Protein AF-A0A353T0T6-F1 (afdb_monomer_lite)

Foldseek 3Di:
DVQDDPVLVVLVVVLVVLVVVLVVLVQVVVCVVPVDGDDDDDDDPDDDAPHPLSVLVVLLVVLVVLLVVLVVVLVVDDDPVNNVSSVVSNVSSVVSNVSSVVVNVVVVSDDDDDDDD

Sequence (117 aa):
MKMAPAEDRKIIKGIMADEKKHGQLLRTIYCEMTGHTLPAAPQKEVKPPKSYCDGIQDALYDEWKAMEKYRKILYAMQSRRHINMLTEIITDEMKHADKLTYLYTRNECWEKCGPRK

Secondary structure (DSSP, 8-state):
-TTS-HHHHHHHHHHHHHHHHHHHHHHHHHHHHHS-PPPPPP----PPPSSHHHHHHHHHHHHHHHHHHHHHHHHT---HHHHHHHHHHHHHHHHHHHHHHHHHHHTT-SPPP----

Structure (mmCIF, N/CA/C/O backbone):
data_AF-A0A353T0T6-F1
#
_entry.id   AF-A0A353T0T6-F1
#
loop_
_atom_site.group_PDB
_atom_site.id
_atom_site.type_symbol
_atom_site.label_atom_id
_atom_site.label_alt_id
_atom_site.label_comp_id
_atom_site.label_asym_id
_atom_site.label_entity_id
_atom_site.label_seq_id
_atom_site.pdbx_PDB_ins_code
_atom_site.Cartn_x
_atom_site.Cartn_y
_atom_site.Cartn_z
_atom_site.occupancy
_atom_site.B_iso_or_equiv
_atom_site.auth_seq_id
_atom_site.auth_comp_id
_atom_site.auth_asym_id
_atom_site.auth_atom_id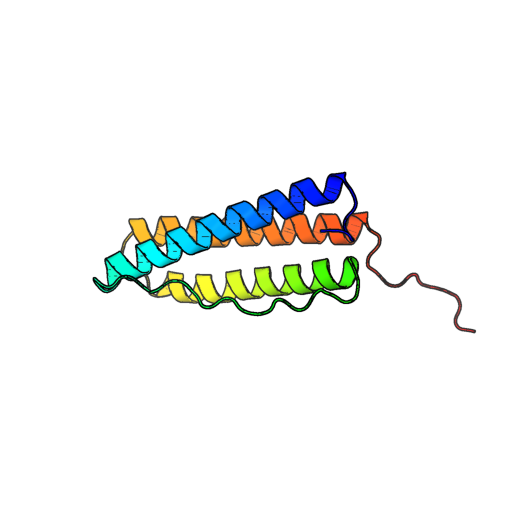
_atom_site.pdbx_PDB_model_num
ATOM 1 N N . MET A 1 1 ? -0.140 -8.141 -16.202 1.00 60.22 1 MET A N 1
ATOM 2 C CA . MET A 1 1 ? 0.941 -9.142 -15.996 1.00 60.22 1 MET A CA 1
ATOM 3 C C . MET A 1 1 ? 1.699 -9.542 -17.262 1.00 60.22 1 MET A C 1
ATOM 5 O O . MET A 1 1 ? 2.882 -9.814 -17.130 1.00 60.22 1 MET A O 1
ATOM 9 N N . LYS A 1 2 ? 1.088 -9.588 -18.463 1.00 66.44 2 LYS A N 1
ATOM 10 C CA . LYS A 1 2 ? 1.811 -9.958 -19.704 1.00 66.44 2 LYS A CA 1
ATOM 11 C C . LYS A 1 2 ? 2.998 -9.034 -20.036 1.00 66.44 2 LYS A C 1
ATOM 13 O O . LYS A 1 2 ? 3.959 -9.498 -20.624 1.00 66.44 2 LYS A O 1
ATOM 18 N N . MET A 1 3 ? 2.930 -7.767 -19.617 1.00 76.31 3 MET A N 1
ATOM 19 C CA . MET A 1 3 ? 3.959 -6.747 -19.864 1.00 76.31 3 MET A CA 1
ATOM 20 C C . MET A 1 3 ? 5.131 -6.764 -18.866 1.00 76.31 3 MET A C 1
ATOM 22 O O . MET A 1 3 ? 6.121 -6.089 -19.099 1.00 76.31 3 MET A O 1
ATOM 26 N N . ALA A 1 4 ? 5.024 -7.502 -17.754 1.00 76.62 4 ALA A N 1
ATOM 27 C CA . ALA A 1 4 ? 6.026 -7.473 -16.689 1.00 76.62 4 ALA A CA 1
ATOM 28 C C . ALA A 1 4 ? 7.083 -8.582 -16.875 1.00 76.62 4 ALA A C 1
ATOM 30 O O . ALA A 1 4 ? 6.693 -9.742 -17.115 1.00 76.62 4 ALA A O 1
ATOM 31 N N . PRO A 1 5 ? 8.385 -8.280 -16.694 1.00 84.25 5 PRO A N 1
ATOM 32 C CA . PRO A 1 5 ? 9.449 -9.281 -16.637 1.00 84.25 5 PRO A CA 1
ATOM 33 C C . PRO A 1 5 ? 9.170 -10.376 -15.599 1.00 84.25 5 PRO A C 1
ATOM 35 O O . PRO A 1 5 ? 8.439 -10.168 -14.630 1.00 84.25 5 PRO A O 1
ATOM 38 N N . ALA A 1 6 ? 9.737 -11.571 -15.795 1.00 82.88 6 ALA A N 1
ATOM 39 C CA . ALA A 1 6 ? 9.422 -12.737 -14.964 1.00 82.88 6 ALA A CA 1
ATOM 40 C C . ALA A 1 6 ? 9.686 -12.537 -13.470 1.00 82.88 6 ALA A C 1
ATOM 42 O O . ALA A 1 6 ? 8.826 -12.874 -12.655 1.00 82.88 6 ALA A O 1
ATOM 43 N N . GLU A 1 7 ? 10.823 -11.934 -13.147 1.00 83.62 7 GLU A N 1
ATOM 44 C CA . GLU A 1 7 ? 11.233 -11.639 -11.776 1.00 83.62 7 GLU A CA 1
ATOM 45 C C . GLU A 1 7 ? 10.315 -10.600 -11.121 1.00 83.62 7 GLU A C 1
ATOM 47 O O . GLU A 1 7 ? 9.838 -10.783 -10.000 1.00 83.62 7 GLU A O 1
ATOM 52 N N . ASP A 1 8 ? 9.961 -9.552 -11.862 1.00 92.50 8 ASP A N 1
ATOM 53 C CA . ASP A 1 8 ? 9.125 -8.463 -11.368 1.00 92.50 8 ASP A CA 1
ATOM 54 C C . ASP A 1 8 ? 7.688 -8.923 -11.072 1.00 92.50 8 ASP A C 1
ATOM 56 O O . ASP A 1 8 ? 7.046 -8.453 -10.128 1.00 92.50 8 ASP A O 1
ATOM 60 N N . ARG A 1 9 ? 7.184 -9.917 -11.823 1.00 91.81 9 ARG A N 1
ATOM 61 C CA . ARG A 1 9 ? 5.863 -10.517 -11.570 1.00 91.81 9 ARG A CA 1
ATOM 62 C C . ARG A 1 9 ? 5.739 -11.061 -10.153 1.00 91.81 9 ARG A C 1
ATOM 64 O O . ARG A 1 9 ? 4.629 -11.067 -9.627 1.00 91.81 9 ARG A O 1
ATOM 71 N N . LYS A 1 10 ? 6.824 -11.532 -9.531 1.00 93.88 10 LYS A N 1
ATOM 72 C CA . LYS A 1 10 ? 6.786 -12.031 -8.148 1.00 93.88 10 LYS A CA 1
ATOM 73 C C . LYS A 1 10 ? 6.497 -10.899 -7.162 1.00 93.88 10 LYS A C 1
ATOM 75 O O . LYS A 1 10 ? 5.659 -11.074 -6.283 1.00 93.88 10 LYS A O 1
ATOM 80 N N . ILE A 1 11 ? 7.134 -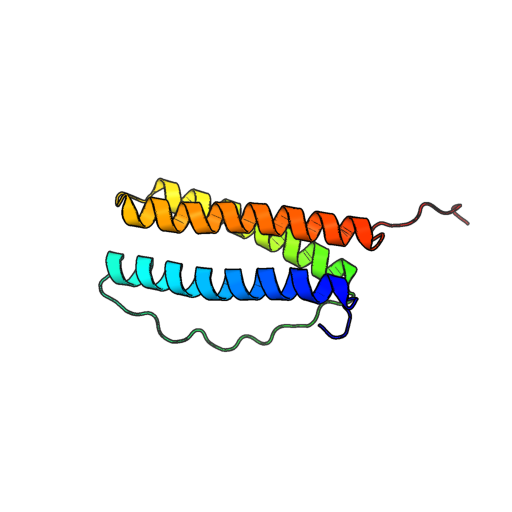9.742 -7.350 1.00 95.12 11 ILE A N 1
ATOM 81 C CA . ILE A 1 11 ? 6.916 -8.545 -6.527 1.00 95.12 11 ILE A CA 1
ATOM 82 C C . ILE A 1 11 ? 5.472 -8.062 -6.685 1.00 95.12 11 ILE A C 1
ATOM 84 O O . ILE A 1 11 ? 4.769 -7.911 -5.689 1.00 95.12 11 ILE A O 1
ATOM 88 N N . ILE A 1 12 ? 5.001 -7.932 -7.929 1.00 95.38 12 ILE A N 1
ATOM 89 C CA . ILE A 1 12 ? 3.635 -7.476 -8.234 1.00 95.38 12 ILE A CA 1
ATOM 90 C C . ILE A 1 12 ? 2.585 -8.442 -7.670 1.00 95.38 12 ILE A C 1
ATOM 92 O O . ILE A 1 12 ? 1.594 -8.009 -7.093 1.00 95.38 12 ILE A O 1
ATOM 96 N N . LYS A 1 13 ? 2.796 -9.761 -7.784 1.00 95.50 13 LYS A N 1
ATOM 97 C CA . LYS A 1 13 ? 1.907 -10.762 -7.168 1.00 95.50 13 LYS A CA 1
ATOM 98 C C . LYS A 1 13 ? 1.859 -10.637 -5.647 1.00 95.50 13 LYS A C 1
ATOM 100 O O . LYS A 1 13 ? 0.797 -10.856 -5.076 1.00 95.50 13 LYS A O 1
ATOM 105 N N . GLY A 1 14 ? 2.990 -10.314 -5.019 1.00 96.75 14 GLY A N 1
ATOM 106 C CA . GLY A 1 14 ? 3.062 -10.049 -3.585 1.00 96.75 14 GLY A CA 1
ATOM 107 C C . GLY A 1 14 ? 2.188 -8.861 -3.192 1.00 96.75 14 GLY A C 1
ATOM 108 O O . GLY A 1 14 ? 1.327 -9.022 -2.340 1.00 96.75 14 GLY A O 1
ATOM 109 N N . ILE A 1 15 ? 2.339 -7.728 -3.889 1.00 97.69 15 ILE A N 1
ATOM 110 C CA . ILE A 1 15 ? 1.506 -6.530 -3.678 1.00 97.69 15 ILE A CA 1
ATOM 111 C C . ILE A 1 15 ? 0.021 -6.883 -3.841 1.00 97.69 15 ILE A C 1
ATOM 113 O O . ILE A 1 15 ? -0.775 -6.659 -2.943 1.00 97.69 15 ILE A O 1
ATOM 117 N N . MET A 1 16 ? -0.362 -7.565 -4.926 1.00 95.69 16 MET A N 1
ATOM 118 C CA . MET A 1 16 ? -1.763 -7.960 -5.147 1.00 95.69 16 MET A CA 1
ATOM 119 C C . MET A 1 16 ? -2.343 -8.875 -4.054 1.00 95.69 16 MET A C 1
ATOM 121 O O . MET A 1 16 ? -3.557 -8.878 -3.830 1.00 95.69 16 MET A O 1
ATOM 125 N N . ALA A 1 17 ? -1.514 -9.708 -3.423 1.00 97.25 17 ALA A N 1
ATOM 126 C CA . ALA A 1 17 ? -1.946 -10.559 -2.320 1.00 97.25 17 ALA A CA 1
ATOM 127 C C . ALA A 1 17 ? -2.160 -9.743 -1.037 1.00 97.25 17 ALA A C 1
ATOM 129 O O . ALA A 1 17 ? -3.183 -9.939 -0.372 1.00 97.25 17 ALA A O 1
ATOM 130 N N . ASP A 1 18 ? -1.245 -8.814 -0.748 1.00 98.00 18 ASP A N 1
ATOM 131 C CA . ASP A 1 18 ? -1.354 -7.855 0.355 1.00 98.00 18 ASP A CA 1
ATOM 132 C C . ASP A 1 18 ? -2.629 -6.993 0.166 1.00 98.00 18 ASP A C 1
ATOM 134 O O . ASP A 1 18 ? -3.477 -6.965 1.057 1.00 98.00 18 ASP A O 1
ATOM 138 N N . GLU A 1 19 ? -2.911 -6.491 -1.045 1.00 97.00 19 GLU A N 1
ATOM 139 C CA . GLU A 1 19 ? -4.140 -5.730 -1.353 1.00 97.00 19 GLU A CA 1
ATOM 140 C C . GLU A 1 19 ? -5.439 -6.507 -1.096 1.00 97.00 19 GLU A C 1
ATOM 142 O O . GLU A 1 19 ? -6.436 -5.984 -0.579 1.00 97.00 19 GLU A O 1
ATOM 147 N N . LYS A 1 20 ? -5.456 -7.803 -1.426 1.00 95.69 20 LYS A N 1
ATOM 148 C CA . LYS A 1 20 ? -6.617 -8.659 -1.143 1.00 95.69 20 LYS A CA 1
ATOM 149 C C . LYS A 1 20 ? -6.852 -8.778 0.364 1.00 95.69 20 LYS A C 1
ATOM 151 O O . LYS A 1 20 ? -8.005 -8.767 0.806 1.00 95.69 20 LYS A O 1
ATOM 156 N N . LYS A 1 21 ? -5.777 -8.896 1.143 1.00 97.38 21 LYS A N 1
ATOM 157 C CA . LYS A 1 21 ? -5.821 -8.931 2.607 1.00 97.38 21 LYS A CA 1
ATOM 158 C C . LYS A 1 21 ? -6.256 -7.575 3.171 1.00 97.38 21 LYS A C 1
ATOM 160 O O . LYS A 1 21 ? -7.142 -7.558 4.024 1.00 97.38 21 LYS A O 1
ATOM 165 N N . HIS A 1 22 ? -5.746 -6.454 2.657 1.00 97.69 22 HIS A N 1
ATOM 166 C CA . HIS A 1 22 ? -6.170 -5.104 3.057 1.00 97.69 22 HIS A CA 1
ATOM 167 C C . HIS A 1 22 ? -7.683 -4.931 2.902 1.00 97.69 22 HIS A C 1
ATOM 169 O O . HIS A 1 22 ? -8.373 -4.523 3.840 1.00 97.69 22 HIS A O 1
ATOM 175 N N . GLY A 1 23 ? -8.236 -5.351 1.759 1.00 95.31 23 GLY A N 1
ATOM 176 C CA . GLY A 1 23 ? -9.678 -5.323 1.517 1.00 95.31 23 GLY A CA 1
ATOM 177 C C . GLY A 1 23 ? -10.494 -6.126 2.541 1.00 95.31 23 GLY A C 1
ATOM 178 O O . GLY A 1 23 ? -11.590 -5.704 2.916 1.00 95.31 23 GLY A O 1
ATOM 179 N N . GLN A 1 24 ? -9.974 -7.258 3.025 1.00 95.81 24 GLN A N 1
ATOM 180 C CA . GLN A 1 24 ? -10.615 -8.044 4.086 1.00 95.81 24 GLN A CA 1
ATOM 181 C C . GLN A 1 24 ? -10.531 -7.336 5.442 1.00 95.81 24 GLN A C 1
ATOM 183 O O . GLN A 1 24 ? -11.549 -7.219 6.121 1.00 95.81 24 GLN A O 1
ATOM 188 N N . LEU A 1 25 ? -9.360 -6.812 5.812 1.00 97.25 25 LEU A N 1
ATOM 189 C CA . LEU A 1 25 ? -9.165 -6.079 7.067 1.00 97.25 25 LEU A CA 1
ATOM 190 C C . LEU A 1 25 ? -10.079 -4.850 7.154 1.00 97.25 25 LEU A C 1
ATOM 192 O O . LEU A 1 25 ? -10.754 -4.659 8.164 1.00 97.25 25 LEU A O 1
ATOM 196 N N . LEU A 1 26 ? -10.178 -4.064 6.079 1.00 96.75 26 LEU A N 1
ATOM 197 C CA . LEU A 1 26 ? -11.059 -2.892 6.015 1.00 96.75 26 LEU A CA 1
ATOM 198 C C . LEU A 1 26 ? -12.540 -3.266 6.153 1.00 96.75 26 LEU A C 1
ATOM 200 O O . LEU A 1 26 ? -13.295 -2.555 6.815 1.00 96.75 26 LEU A O 1
ATOM 204 N N . ARG A 1 27 ? -12.968 -4.393 5.571 1.00 96.25 27 ARG A N 1
ATOM 205 C CA . ARG A 1 27 ? -14.338 -4.909 5.736 1.00 96.25 27 ARG A CA 1
ATOM 206 C C . ARG A 1 27 ? -14.607 -5.367 7.164 1.00 96.25 27 ARG A C 1
ATOM 208 O O . ARG A 1 27 ? -15.690 -5.097 7.675 1.00 96.25 27 ARG A O 1
ATOM 215 N N . THR A 1 28 ? -13.634 -6.012 7.805 1.00 96.38 28 THR A N 1
ATOM 216 C CA . THR A 1 28 ? -13.720 -6.392 9.219 1.00 96.38 28 THR A CA 1
ATOM 217 C C . THR A 1 28 ? -13.862 -5.158 10.102 1.00 96.38 28 THR A C 1
ATOM 219 O O . THR A 1 28 ? -14.799 -5.093 10.890 1.00 96.38 28 THR A O 1
ATOM 222 N N . ILE A 1 29 ? -13.006 -4.146 9.916 1.00 96.50 29 ILE A N 1
ATOM 223 C CA . ILE A 1 29 ? -13.097 -2.869 10.641 1.00 96.50 29 ILE A CA 1
ATOM 224 C C . ILE A 1 29 ? -14.484 -2.245 10.445 1.00 96.50 29 ILE A C 1
ATOM 226 O O . ILE A 1 29 ? -15.149 -1.906 11.419 1.00 96.50 29 ILE A O 1
ATOM 230 N N . TYR A 1 30 ? -14.956 -2.145 9.199 1.00 96.19 30 TYR A N 1
ATOM 231 C CA . TYR A 1 30 ? -16.276 -1.588 8.901 1.00 96.19 30 TYR A CA 1
ATOM 232 C C . TYR A 1 30 ? -17.408 -2.349 9.607 1.00 96.19 30 TYR A C 1
ATOM 234 O O . TYR A 1 30 ? -18.275 -1.729 10.223 1.00 96.19 30 TYR A O 1
ATOM 242 N N . CYS A 1 31 ? -17.394 -3.683 9.548 1.00 96.94 31 CYS A N 1
ATOM 243 C CA . CYS A 1 31 ? -18.415 -4.515 10.179 1.00 96.94 31 CYS A CA 1
ATOM 244 C C . CYS A 1 31 ? -18.402 -4.367 11.702 1.00 96.94 31 CYS A C 1
ATOM 246 O O . CYS A 1 31 ? -19.458 -4.239 12.311 1.00 96.94 31 CYS A O 1
ATOM 248 N N . GLU A 1 32 ? -17.223 -4.342 12.320 1.00 95.81 32 GLU A N 1
ATOM 249 C CA . GLU A 1 32 ? -17.085 -4.185 13.770 1.00 95.81 32 GLU A CA 1
ATOM 250 C C . GLU A 1 32 ? -17.479 -2.782 14.255 1.00 95.81 32 GLU A C 1
ATOM 252 O O . GLU A 1 32 ? -17.946 -2.642 15.381 1.00 95.81 32 GLU A O 1
ATOM 257 N N . MET A 1 33 ? -17.324 -1.749 13.421 1.00 94.00 33 MET A N 1
ATOM 258 C CA . MET A 1 33 ? -17.730 -0.380 13.760 1.00 94.00 33 MET A CA 1
ATOM 259 C C . MET A 1 33 ? -19.224 -0.115 13.545 1.00 94.00 33 MET A C 1
ATOM 261 O O . MET A 1 33 ? -19.799 0.708 14.251 1.00 94.00 33 MET A O 1
ATOM 265 N N . THR A 1 34 ? -19.841 -0.754 12.549 1.00 95.12 34 THR A N 1
ATOM 266 C CA . THR A 1 34 ? -21.207 -0.413 12.105 1.00 95.12 34 THR A CA 1
ATOM 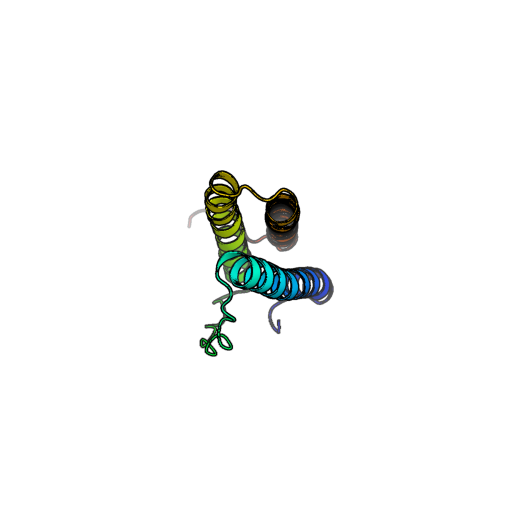267 C C . THR A 1 34 ? -22.240 -1.501 12.377 1.00 95.12 34 THR A C 1
ATOM 269 O O . THR A 1 34 ? -23.432 -1.229 12.301 1.00 95.12 34 THR A O 1
ATOM 272 N N . GLY A 1 35 ? -21.810 -2.735 12.645 1.00 96.75 35 GLY A N 1
ATOM 273 C CA . GLY A 1 35 ? -22.685 -3.907 12.705 1.00 96.75 35 GLY A CA 1
ATOM 274 C C . GLY A 1 35 ? -23.160 -4.413 11.336 1.00 96.75 35 GLY A C 1
ATOM 275 O O . GLY A 1 35 ? -23.927 -5.372 11.282 1.00 96.75 35 GLY A O 1
ATOM 276 N N . HIS A 1 36 ? -22.716 -3.809 10.226 1.00 96.00 36 HIS A N 1
ATOM 277 C CA . HIS A 1 36 ? -23.162 -4.156 8.877 1.00 96.00 36 HIS A CA 1
ATOM 278 C C . HIS A 1 36 ? -22.047 -4.759 8.021 1.00 96.00 36 HIS A C 1
ATOM 280 O O . HIS A 1 36 ? -20.912 -4.286 7.997 1.00 96.00 36 HIS A O 1
ATOM 286 N N . THR A 1 37 ? -22.388 -5.770 7.223 1.00 94.06 37 THR A N 1
ATOM 287 C CA . THR A 1 37 ? -21.481 -6.336 6.220 1.00 94.06 37 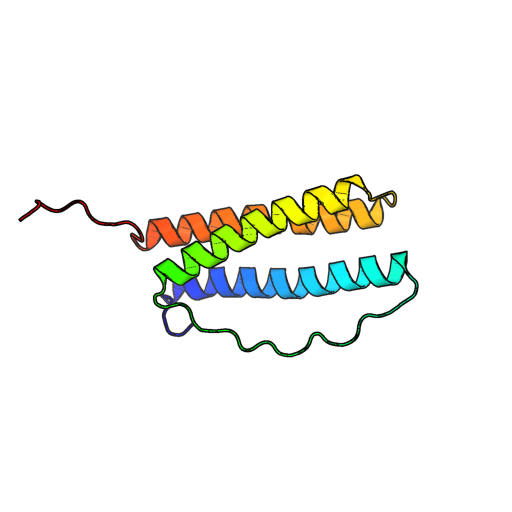THR A CA 1
ATOM 288 C C . THR A 1 37 ? -21.672 -5.648 4.875 1.00 94.06 37 THR A C 1
ATOM 290 O O . THR A 1 37 ? -22.780 -5.625 4.338 1.00 94.06 37 THR A O 1
ATOM 293 N N . LEU A 1 38 ? -20.589 -5.135 4.287 1.00 89.75 38 LEU A N 1
ATOM 294 C CA . LEU A 1 38 ? -20.639 -4.592 2.930 1.00 89.75 38 LEU A CA 1
ATOM 295 C C . LEU A 1 38 ? -20.874 -5.708 1.901 1.00 89.75 38 LEU A C 1
ATOM 297 O O . LEU A 1 38 ? -20.225 -6.756 1.996 1.00 89.75 38 LEU A O 1
ATOM 301 N N . PRO A 1 39 ? -21.688 -5.470 0.857 1.00 87.31 39 PRO A N 1
ATOM 302 C CA . PRO A 1 39 ? -21.814 -6.405 -0.252 1.00 87.31 39 PRO A CA 1
ATOM 303 C C . PRO A 1 39 ? -20.475 -6.587 -0.982 1.00 87.31 39 PRO A C 1
ATOM 305 O O . PRO A 1 39 ? -19.503 -5.836 -0.784 1.00 87.31 39 PRO A O 1
ATOM 308 N N . ALA A 1 40 ? -20.406 -7.608 -1.837 1.00 82.81 40 ALA A N 1
ATOM 309 C CA . ALA A 1 40 ? -19.278 -7.773 -2.744 1.00 82.81 40 ALA A CA 1
ATOM 310 C C . ALA A 1 40 ? -19.098 -6.492 -3.572 1.00 82.81 40 ALA A C 1
ATOM 312 O O . ALA A 1 40 ? -20.072 -5.888 -4.023 1.00 82.81 40 ALA A O 1
ATOM 313 N N . ALA A 1 41 ? -17.849 -6.048 -3.728 1.00 79.38 41 ALA A N 1
ATOM 314 C CA . ALA A 1 41 ? -17.580 -4.883 -4.556 1.00 79.38 41 ALA A CA 1
ATOM 315 C C . ALA A 1 41 ? -17.952 -5.212 -6.013 1.00 79.38 41 ALA A C 1
ATOM 317 O O . ALA A 1 41 ? -17.643 -6.317 -6.471 1.00 79.38 41 ALA A O 1
ATOM 318 N N . PRO A 1 42 ? -18.596 -4.286 -6.744 1.00 78.75 42 PRO A N 1
ATOM 319 C CA . PRO A 1 42 ? -18.875 -4.495 -8.155 1.00 78.75 42 PRO A CA 1
ATOM 320 C C . PRO A 1 42 ? -17.560 -4.696 -8.913 1.00 78.75 42 PRO A C 1
ATOM 322 O O . PRO A 1 42 ? -16.559 -4.034 -8.619 1.00 78.75 42 PRO A O 1
ATOM 325 N N . GLN A 1 43 ? -17.561 -5.600 -9.896 1.00 71.69 43 GLN A N 1
ATOM 326 C CA . GLN A 1 43 ? -16.433 -5.719 -10.813 1.00 71.69 43 GLN A CA 1
ATOM 327 C C . GLN A 1 43 ? -16.317 -4.411 -11.595 1.00 71.69 43 GLN A C 1
ATOM 329 O O . GLN A 1 43 ? -17.171 -4.086 -12.416 1.00 71.69 43 GLN A O 1
ATOM 334 N N . LYS A 1 44 ? -15.269 -3.639 -11.312 1.00 75.50 44 LYS A N 1
ATOM 335 C CA . LYS A 1 44 ? -14.874 -2.532 -12.177 1.00 75.50 44 LYS A CA 1
ATOM 336 C C . LYS A 1 44 ? -14.036 -3.086 -13.314 1.00 75.50 44 LYS A C 1
ATOM 338 O O . LYS A 1 44 ? -13.113 -3.866 -13.080 1.00 75.50 44 LYS A O 1
ATOM 343 N N . GLU A 1 45 ? -14.324 -2.633 -14.526 1.00 73.00 45 GLU A N 1
ATOM 344 C CA . GLU A 1 45 ? -13.412 -2.824 -15.643 1.00 73.00 45 GLU A CA 1
ATOM 345 C C . GLU A 1 45 ? -12.098 -2.105 -15.338 1.00 73.00 45 GLU A C 1
ATOM 347 O O . GLU A 1 45 ? -12.043 -0.879 -15.209 1.00 73.00 45 GLU A O 1
ATOM 352 N N . VAL A 1 46 ? -11.030 -2.885 -15.192 1.00 76.50 46 VAL A N 1
ATOM 353 C CA . VAL A 1 46 ? -9.682 -2.350 -15.036 1.00 76.50 46 VAL A CA 1
ATOM 354 C C . VAL A 1 46 ? -9.135 -2.099 -16.431 1.00 76.50 46 VAL A C 1
ATOM 356 O O . VAL A 1 46 ? -8.873 -3.039 -17.184 1.00 76.50 46 VAL A O 1
ATOM 359 N N . LYS A 1 47 ? -8.959 -0.824 -16.784 1.00 81.81 47 LYS A N 1
ATOM 360 C CA . LYS A 1 47 ? -8.267 -0.464 -18.022 1.00 81.81 47 LYS A CA 1
ATOM 361 C C . LYS A 1 47 ? -6.786 -0.820 -17.866 1.00 81.81 47 LYS A C 1
ATOM 363 O O . LYS A 1 47 ? -6.177 -0.393 -16.886 1.00 81.81 47 LYS A O 1
ATOM 368 N N . PRO A 1 48 ? -6.202 -1.610 -18.780 1.00 83.25 48 PRO A N 1
ATOM 369 C CA . PRO A 1 48 ? -4.784 -1.921 -18.705 1.00 83.25 48 PRO A CA 1
ATOM 370 C C . PRO A 1 48 ? -3.954 -0.641 -18.900 1.00 83.25 48 PRO A C 1
ATOM 372 O O . PRO A 1 48 ? -4.357 0.224 -19.685 1.00 83.25 48 PRO A O 1
ATOM 375 N N . PRO A 1 49 ? -2.800 -0.517 -18.222 1.00 89.00 49 PRO A N 1
ATOM 376 C CA . PRO A 1 49 ? -1.907 0.615 -18.430 1.00 89.00 49 PRO A CA 1
ATOM 377 C C . PRO A 1 49 ? -1.331 0.585 -19.851 1.00 89.00 49 PRO A C 1
ATOM 379 O O . PRO A 1 49 ? -1.228 -0.479 -20.470 1.00 89.00 49 PRO A O 1
ATOM 382 N N . LYS A 1 50 ? -0.951 1.759 -20.363 1.00 89.19 50 LYS A N 1
ATOM 383 C CA . LYS A 1 50 ? -0.410 1.923 -21.724 1.00 89.19 50 LYS A CA 1
ATOM 384 C C . LYS A 1 50 ? 0.931 1.210 -21.901 1.00 89.19 50 LYS A C 1
ATOM 386 O O . LYS A 1 50 ? 1.181 0.624 -22.950 1.00 89.19 50 LYS A O 1
ATOM 391 N N . SER A 1 51 ? 1.767 1.233 -20.868 1.00 92.38 51 SER A N 1
ATOM 392 C CA . SER A 1 51 ? 3.040 0.526 -20.816 1.00 92.38 51 SER A CA 1
ATOM 393 C C . SER A 1 51 ? 3.288 -0.055 -19.425 1.00 92.38 51 SER A C 1
ATOM 395 O O . SER A 1 51 ? 2.534 0.180 -18.477 1.00 92.38 51 SER A O 1
ATOM 397 N N . TYR A 1 52 ? 4.357 -0.841 -19.297 1.00 92.81 52 TYR A N 1
ATOM 398 C CA . TYR A 1 52 ? 4.775 -1.362 -18.001 1.00 92.81 52 TYR A CA 1
ATOM 399 C C . TYR A 1 52 ? 5.207 -0.242 -17.043 1.00 92.81 52 TYR A C 1
ATOM 401 O O . TYR A 1 52 ? 4.776 -0.239 -15.893 1.00 92.81 52 TYR A O 1
ATOM 409 N N . CYS A 1 53 ? 5.983 0.727 -17.537 1.00 94.19 53 CYS A N 1
ATOM 410 C CA . CYS A 1 53 ? 6.445 1.866 -16.747 1.00 94.19 53 CYS A CA 1
ATOM 411 C C . CYS A 1 53 ? 5.295 2.781 -16.318 1.00 94.19 53 CYS A C 1
ATOM 413 O O . CYS A 1 53 ? 5.225 3.123 -15.140 1.00 94.19 53 CYS A O 1
ATOM 415 N N . ASP A 1 54 ? 4.344 3.070 -17.217 1.00 94.25 54 ASP A N 1
ATOM 416 C CA . ASP A 1 54 ? 3.128 3.816 -16.854 1.00 94.25 54 ASP A CA 1
ATOM 417 C C . ASP A 1 54 ? 2.356 3.083 -15.750 1.00 94.25 54 ASP A C 1
ATOM 419 O O . ASP A 1 54 ? 1.932 3.687 -14.774 1.00 94.25 54 ASP A O 1
ATOM 423 N N . GLY A 1 55 ? 2.236 1.754 -15.857 1.00 94.50 55 GLY A N 1
ATOM 424 C CA . GLY A 1 55 ? 1.560 0.945 -14.845 1.00 94.50 55 GLY A CA 1
ATOM 425 C C . GLY A 1 55 ? 2.251 0.951 -13.479 1.00 94.50 55 GLY A C 1
ATOM 426 O O . GLY A 1 55 ? 1.562 0.951 -12.463 1.00 94.50 55 GLY A O 1
ATOM 427 N N . ILE A 1 56 ? 3.589 0.955 -13.436 1.00 95.75 56 ILE A N 1
ATOM 428 C CA . ILE A 1 56 ? 4.343 1.088 -12.178 1.00 95.75 56 ILE A CA 1
ATOM 429 C C . ILE A 1 56 ? 4.123 2.477 -11.577 1.00 95.75 56 ILE A C 1
ATOM 431 O O . ILE A 1 56 ? 3.886 2.587 -10.376 1.00 95.75 56 ILE A O 1
ATOM 435 N N . GLN A 1 57 ? 4.201 3.523 -12.399 1.00 95.62 57 GLN A N 1
ATOM 436 C CA . GLN A 1 57 ? 4.044 4.901 -11.951 1.00 95.62 57 GLN A CA 1
ATOM 437 C C . GLN A 1 57 ? 2.626 5.169 -11.426 1.00 95.62 57 GLN A C 1
ATOM 439 O O . GLN A 1 57 ? 2.478 5.723 -10.338 1.00 95.62 57 GLN A O 1
ATOM 444 N N . ASP A 1 58 ? 1.595 4.725 -12.146 1.00 95.56 58 ASP A N 1
ATOM 445 C CA . ASP A 1 58 ? 0.200 4.826 -11.707 1.00 95.56 58 ASP A CA 1
ATOM 446 C C . ASP A 1 58 ? -0.016 4.092 -10.376 1.00 95.56 58 ASP A C 1
ATOM 448 O O . ASP A 1 58 ? -0.572 4.668 -9.439 1.00 95.56 58 ASP A O 1
ATOM 452 N N . ALA A 1 59 ? 0.485 2.854 -10.261 1.00 96.06 59 ALA A N 1
ATOM 453 C CA . ALA A 1 59 ? 0.396 2.084 -9.023 1.00 96.06 59 ALA A CA 1
ATOM 454 C C . ALA A 1 59 ? 1.091 2.804 -7.857 1.00 96.06 59 ALA A C 1
ATOM 456 O O . ALA A 1 59 ? 0.513 2.911 -6.783 1.00 96.06 59 ALA A O 1
ATOM 457 N N . LEU A 1 60 ? 2.286 3.366 -8.076 1.00 97.75 60 LEU A N 1
ATOM 458 C CA . LEU A 1 60 ? 3.033 4.095 -7.046 1.00 97.75 60 LEU A CA 1
ATOM 459 C C . LEU A 1 60 ? 2.244 5.299 -6.512 1.00 97.75 60 LEU A C 1
ATOM 461 O O . LEU A 1 60 ? 2.176 5.508 -5.300 1.00 97.75 60 LEU A O 1
ATOM 465 N N . TYR A 1 61 ? 1.616 6.075 -7.399 1.00 97.44 61 TYR A N 1
ATOM 466 C CA . TYR A 1 61 ? 0.761 7.185 -6.977 1.00 97.44 61 TYR A CA 1
ATOM 467 C C . TYR A 1 61 ? -0.467 6.718 -6.201 1.00 97.44 61 TYR A C 1
ATOM 469 O O . TYR A 1 61 ? -0.923 7.423 -5.298 1.00 97.44 61 TYR A O 1
ATOM 477 N N . ASP A 1 62 ? -1.027 5.566 -6.557 1.00 97.19 62 ASP A N 1
ATOM 478 C CA . ASP A 1 62 ? -2.170 5.010 -5.847 1.00 97.19 62 ASP A CA 1
ATOM 479 C C . ASP A 1 62 ? -1.784 4.524 -4.442 1.00 97.19 62 ASP A C 1
ATOM 481 O O . ASP A 1 62 ? -2.542 4.803 -3.509 1.00 97.19 62 ASP A O 1
ATOM 485 N N . GLU A 1 63 ? -0.582 3.964 -4.247 1.00 98.25 63 GLU A N 1
ATOM 486 C CA . GLU A 1 63 ? -0.067 3.639 -2.905 1.00 98.25 63 GLU A CA 1
ATOM 487 C C . GLU A 1 63 ? 0.085 4.895 -2.037 1.00 98.25 63 GLU A C 1
ATOM 489 O O . GLU A 1 63 ? -0.356 4.933 -0.885 1.00 98.25 63 GLU A O 1
ATOM 494 N N . TRP A 1 64 ? 0.631 5.985 -2.588 1.00 98.25 64 TRP A N 1
ATOM 495 C CA . TRP A 1 64 ? 0.750 7.249 -1.849 1.00 98.25 64 TRP A CA 1
ATOM 496 C C . TRP A 1 64 ? -0.615 7.814 -1.446 1.00 98.25 64 TRP A C 1
ATOM 498 O O . TRP A 1 64 ? -0.814 8.207 -0.292 1.00 98.25 64 TRP A O 1
ATOM 508 N N . LYS A 1 65 ? -1.594 7.805 -2.359 1.00 98.31 65 LYS A N 1
ATOM 509 C CA . LYS A 1 65 ? -2.972 8.219 -2.040 1.00 98.31 65 LYS A CA 1
ATOM 510 C C . LYS A 1 65 ? -3.602 7.314 -0.982 1.00 98.31 65 LYS A C 1
ATOM 512 O O . LYS A 1 65 ? -4.345 7.811 -0.130 1.00 98.31 65 LYS A O 1
ATOM 517 N N . ALA A 1 66 ? -3.341 6.007 -1.030 1.00 97.88 66 ALA A N 1
ATOM 518 C CA . ALA A 1 66 ? -3.833 5.051 -0.046 1.00 97.88 66 ALA A CA 1
ATOM 519 C C . ALA A 1 66 ? -3.279 5.379 1.346 1.00 97.88 66 ALA A C 1
ATOM 521 O O . ALA A 1 66 ? -4.062 5.564 2.280 1.00 97.88 66 ALA A O 1
ATOM 522 N N . MET A 1 67 ? -1.966 5.600 1.466 1.00 96.75 67 MET A N 1
ATOM 523 C CA . MET A 1 67 ? -1.329 6.045 2.710 1.00 96.75 67 MET A CA 1
ATOM 524 C C . MET A 1 67 ? -1.961 7.330 3.259 1.00 96.75 67 MET A C 1
ATOM 526 O O . MET A 1 67 ? -2.337 7.393 4.433 1.00 96.75 67 MET A O 1
ATOM 530 N N . GLU A 1 68 ? -2.114 8.361 2.423 1.00 97.44 68 GLU A N 1
ATOM 531 C CA . GLU A 1 68 ? -2.722 9.631 2.830 1.00 97.44 68 GLU A CA 1
ATOM 532 C C . GLU A 1 68 ? -4.157 9.452 3.330 1.00 97.44 68 GLU A C 1
ATOM 534 O O . GLU A 1 68 ? -4.550 10.041 4.345 1.00 97.44 68 GLU A O 1
ATOM 539 N N . LYS A 1 69 ? -4.943 8.634 2.624 1.00 97.62 69 LYS A N 1
ATOM 540 C CA . LYS A 1 69 ? -6.331 8.332 2.969 1.00 97.62 69 LYS A CA 1
ATOM 541 C C . LYS A 1 69 ? -6.415 7.568 4.284 1.00 97.62 69 LYS A C 1
ATOM 543 O O . LYS A 1 69 ? -7.169 7.970 5.169 1.00 97.62 69 LYS A O 1
ATOM 548 N N . TYR A 1 70 ? -5.652 6.493 4.433 1.00 97.88 70 TYR A N 1
ATOM 549 C CA . TYR A 1 70 ? -5.693 5.656 5.627 1.00 97.88 70 TYR A CA 1
ATOM 550 C C . TYR A 1 70 ? -5.158 6.390 6.853 1.00 97.88 70 TYR A C 1
ATOM 552 O O . TYR A 1 70 ? -5.750 6.278 7.922 1.00 97.88 70 TYR A O 1
ATOM 560 N N . ARG A 1 71 ? -4.149 7.255 6.707 1.00 96.75 71 ARG A N 1
ATOM 561 C CA . ARG A 1 71 ? -3.686 8.115 7.804 1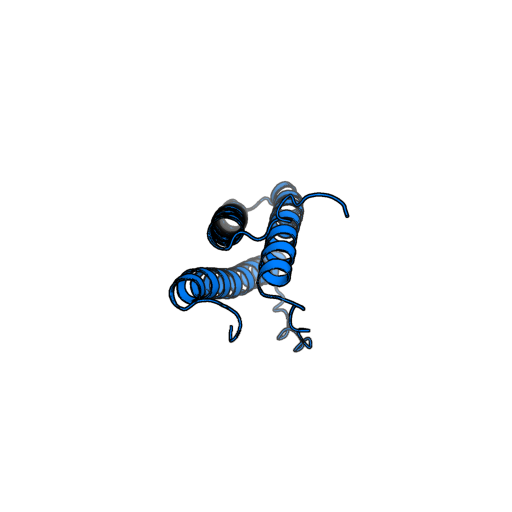.00 96.75 71 ARG A CA 1
ATOM 562 C C . ARG A 1 71 ? -4.797 9.021 8.351 1.00 96.75 71 ARG A C 1
ATOM 564 O O . ARG A 1 71 ? -4.897 9.186 9.562 1.00 96.75 71 ARG A O 1
ATOM 571 N N . LYS A 1 72 ? -5.669 9.562 7.490 1.00 97.38 72 LYS A N 1
ATOM 572 C CA . LYS A 1 72 ? -6.837 10.349 7.934 1.00 97.38 72 LYS A CA 1
ATOM 573 C C . LYS A 1 72 ? -7.846 9.497 8.704 1.00 97.38 72 LYS A C 1
ATOM 575 O O . LYS A 1 72 ? -8.392 9.967 9.696 1.00 97.38 72 LYS A O 1
ATOM 580 N N . ILE A 1 73 ? -8.080 8.256 8.270 1.00 96.25 73 ILE A N 1
ATOM 581 C CA . ILE A 1 73 ? -8.972 7.322 8.976 1.00 96.25 73 ILE A CA 1
ATOM 582 C C . ILE A 1 73 ? -8.389 6.976 10.352 1.00 96.25 73 ILE A C 1
ATOM 584 O O . ILE A 1 73 ? -9.118 6.985 11.341 1.00 96.25 73 ILE A O 1
ATOM 588 N N . LEU A 1 74 ? -7.077 6.739 10.429 1.00 96.69 74 LEU A N 1
ATOM 589 C CA . LEU A 1 74 ? -6.379 6.388 11.664 1.00 96.69 74 LEU A CA 1
ATOM 590 C C . LEU A 1 74 ? -6.578 7.436 12.763 1.00 96.69 74 LEU A C 1
ATOM 592 O O . LEU A 1 74 ? -6.800 7.069 13.912 1.00 96.69 74 LEU A O 1
ATOM 596 N N . TYR A 1 75 ? -6.565 8.725 12.415 1.00 95.69 75 TYR A N 1
ATOM 597 C CA . TYR A 1 75 ? -6.782 9.815 13.374 1.00 95.69 75 TYR A CA 1
ATOM 598 C C . TYR A 1 75 ? -8.159 9.790 14.044 1.00 95.69 75 TYR A C 1
ATOM 600 O O . TYR A 1 75 ? -8.304 10.306 15.148 1.00 95.69 75 TYR A O 1
ATOM 608 N N . ALA A 1 76 ? -9.160 9.192 13.397 1.00 94.38 76 ALA A N 1
ATOM 609 C CA . ALA A 1 76 ? -10.508 9.070 13.939 1.00 94.38 76 ALA A CA 1
ATOM 610 C C . ALA A 1 76 ? -10.734 7.757 14.713 1.00 94.38 76 ALA A C 1
ATOM 612 O O . ALA A 1 76 ? -11.795 7.574 15.311 1.00 94.38 76 ALA A O 1
ATOM 613 N N . MET A 1 77 ? -9.778 6.821 14.698 1.00 94.88 77 MET A N 1
ATOM 614 C CA . MET A 1 77 ? -9.943 5.524 15.353 1.00 94.88 77 MET A CA 1
ATOM 615 C C . MET A 1 77 ? -9.722 5.606 16.864 1.00 94.88 77 MET A C 1
ATOM 617 O O . MET A 1 77 ? -8.790 6.244 17.341 1.00 94.88 77 MET A O 1
ATOM 621 N N . GLN A 1 78 ? -10.552 4.881 17.616 1.00 95.12 78 GLN A N 1
ATOM 622 C CA . GLN A 1 78 ? -10.453 4.786 19.080 1.00 95.12 78 GLN A CA 1
ATOM 623 C C . GLN A 1 78 ? -10.005 3.395 19.546 1.00 95.12 78 GLN A C 1
ATOM 625 O O . GLN A 1 78 ? -9.245 3.254 20.501 1.00 95.12 78 GLN A O 1
ATOM 630 N N . SER A 1 79 ? -10.460 2.345 18.859 1.00 97.50 79 SER A N 1
ATOM 631 C CA . SER A 1 79 ? -10.120 0.963 19.193 1.00 97.50 79 SER A CA 1
ATOM 632 C C . SER A 1 79 ? -8.654 0.671 18.885 1.00 97.50 79 SER A C 1
ATOM 634 O O . SER A 1 79 ? -8.221 0.758 17.735 1.00 97.50 79 SER A O 1
ATOM 636 N N . ARG A 1 80 ? -7.893 0.230 19.896 1.00 97.62 80 ARG A N 1
ATOM 637 C CA . ARG A 1 80 ? -6.489 -0.182 19.723 1.00 97.62 80 ARG A CA 1
ATOM 638 C C . ARG A 1 80 ? -6.337 -1.308 18.702 1.00 97.62 80 ARG A C 1
ATOM 640 O O . ARG A 1 80 ? -5.369 -1.320 17.946 1.00 97.62 80 ARG A O 1
ATOM 647 N N . ARG A 1 81 ? -7.299 -2.233 18.656 1.00 97.56 81 ARG A N 1
ATOM 648 C CA . ARG A 1 81 ? -7.311 -3.323 17.676 1.00 97.56 81 ARG A CA 1
ATOM 649 C C . ARG A 1 81 ? -7.447 -2.781 16.253 1.00 97.56 81 ARG A C 1
ATOM 651 O O . ARG A 1 81 ? -6.655 -3.160 15.399 1.00 97.56 81 ARG A O 1
ATOM 658 N N . HIS A 1 82 ? -8.389 -1.865 16.012 1.00 98.00 82 HIS A N 1
ATOM 659 C CA . HIS A 1 82 ? -8.571 -1.249 14.688 1.00 98.00 82 HIS A CA 1
ATOM 660 C C . HIS A 1 82 ? -7.375 -0.387 14.291 1.00 98.00 82 HIS A C 1
ATOM 662 O O . HIS A 1 82 ? -6.928 -0.475 13.153 1.00 98.00 82 HIS A O 1
ATOM 668 N N . ILE A 1 83 ? -6.805 0.358 15.244 1.00 98.38 83 ILE A N 1
ATOM 669 C CA . ILE A 1 83 ? -5.564 1.117 15.055 1.00 98.38 83 ILE A CA 1
ATOM 670 C C . ILE A 1 83 ? -4.440 0.198 14.576 1.00 98.38 83 ILE A C 1
ATOM 672 O O . ILE A 1 83 ? -3.783 0.517 13.595 1.00 98.38 83 ILE A O 1
ATOM 676 N N . ASN A 1 84 ? -4.227 -0.952 15.221 1.00 98.31 84 ASN A N 1
ATOM 677 C CA . ASN A 1 84 ? -3.167 -1.877 14.815 1.00 98.31 84 ASN A CA 1
ATOM 678 C C . ASN A 1 84 ? -3.398 -2.427 13.400 1.00 98.31 84 ASN A C 1
ATOM 680 O O . ASN A 1 84 ? -2.464 -2.450 12.606 1.00 98.31 84 ASN A O 1
ATOM 684 N N . MET A 1 85 ? -4.638 -2.809 13.076 1.00 98.19 85 MET A N 1
ATOM 685 C CA . MET A 1 85 ? -4.995 -3.306 11.740 1.00 98.19 85 MET A CA 1
ATOM 686 C C . MET A 1 85 ? -4.785 -2.239 10.659 1.00 98.19 85 MET A C 1
ATOM 688 O O . MET A 1 85 ? -4.295 -2.546 9.579 1.00 98.19 85 MET A O 1
ATOM 692 N N . LEU A 1 86 ? -5.143 -0.981 10.930 1.00 98.19 86 LEU A N 1
ATOM 693 C CA . LEU A 1 86 ? -4.968 0.093 9.957 1.00 98.19 86 LEU A CA 1
ATOM 694 C C . LEU A 1 86 ? -3.505 0.536 9.839 1.00 98.19 86 LEU A C 1
ATOM 696 O O . LEU A 1 86 ? -3.058 0.854 8.742 1.00 98.19 86 LEU A O 1
ATOM 700 N N . THR A 1 87 ? -2.750 0.523 10.939 1.00 98.19 87 THR A N 1
ATOM 701 C CA . THR A 1 87 ? -1.301 0.757 10.916 1.00 98.19 87 THR A CA 1
ATOM 702 C C . THR A 1 87 ? -0.596 -0.287 10.057 1.00 98.19 87 THR A C 1
ATOM 704 O O . THR A 1 87 ? 0.252 0.094 9.260 1.00 98.19 87 THR A O 1
ATOM 707 N N . GLU A 1 88 ? -0.974 -1.566 10.167 1.00 98.19 88 GLU A N 1
ATOM 708 C CA . GLU A 1 88 ? -0.452 -2.639 9.313 1.00 98.19 88 GLU A CA 1
ATOM 709 C C . GLU A 1 88 ? -0.661 -2.319 7.828 1.00 98.19 88 GLU A C 1
ATOM 711 O O . GLU A 1 88 ? 0.316 -2.282 7.082 1.00 98.19 88 GLU A O 1
ATOM 716 N N . ILE A 1 89 ? -1.892 -1.964 7.434 1.00 98.56 89 ILE A N 1
ATOM 717 C CA . ILE A 1 89 ? -2.210 -1.558 6.054 1.00 98.56 89 ILE A CA 1
ATOM 718 C C . ILE A 1 89 ? -1.321 -0.386 5.619 1.00 98.56 89 ILE A C 1
ATOM 720 O O . ILE A 1 89 ? -0.672 -0.461 4.585 1.00 98.56 89 ILE A O 1
ATOM 724 N N . ILE A 1 90 ? -1.233 0.684 6.419 1.00 98.50 90 ILE A N 1
ATOM 725 C CA . ILE A 1 90 ? -0.429 1.871 6.077 1.00 98.50 90 ILE A CA 1
ATOM 726 C C . ILE A 1 90 ? 1.045 1.507 5.867 1.00 98.50 90 ILE A C 1
ATOM 728 O O . ILE A 1 90 ? 1.668 1.993 4.924 1.00 98.50 90 ILE A O 1
ATOM 732 N N . THR A 1 91 ? 1.616 0.674 6.741 1.00 98.44 91 THR A N 1
ATOM 733 C CA . THR A 1 91 ? 3.015 0.246 6.611 1.00 98.44 91 THR A CA 1
ATOM 734 C C . THR A 1 91 ? 3.236 -0.679 5.417 1.00 98.44 91 THR A C 1
ATOM 736 O O . THR A 1 91 ? 4.301 -0.623 4.799 1.00 98.44 91 THR A O 1
ATOM 739 N N . ASP A 1 92 ? 2.240 -1.489 5.056 1.00 98.50 92 ASP A N 1
ATOM 740 C CA . ASP A 1 92 ? 2.287 -2.303 3.847 1.00 98.50 92 ASP A CA 1
ATOM 741 C C . ASP A 1 92 ? 2.239 -1.423 2.585 1.00 98.50 92 ASP A C 1
ATOM 743 O O . ASP A 1 92 ? 3.070 -1.642 1.704 1.00 98.50 92 ASP A O 1
ATOM 747 N N . GLU A 1 93 ? 1.429 -0.354 2.541 1.00 98.50 93 GLU A N 1
ATOM 748 C CA . GLU A 1 93 ? 1.423 0.582 1.396 1.00 98.50 93 GLU A CA 1
ATOM 749 C C . GLU A 1 93 ? 2.754 1.335 1.245 1.00 98.50 93 GLU A C 1
ATOM 751 O O . GLU A 1 93 ? 3.239 1.549 0.133 1.00 98.50 93 GLU A O 1
ATOM 756 N N . MET A 1 94 ? 3.420 1.678 2.356 1.00 98.38 94 MET A N 1
ATOM 757 C CA . MET A 1 94 ? 4.785 2.229 2.318 1.00 98.38 94 MET A CA 1
ATOM 758 C C . MET A 1 94 ? 5.762 1.241 1.672 1.00 98.38 94 MET A C 1
ATOM 760 O O . MET A 1 94 ? 6.503 1.582 0.750 1.00 98.38 94 MET A O 1
ATOM 764 N N . LYS A 1 95 ? 5.716 -0.019 2.113 1.00 98.50 95 LYS A N 1
ATOM 765 C CA . LYS A 1 95 ? 6.518 -1.115 1.556 1.00 98.50 95 LYS A CA 1
ATOM 766 C C . LYS A 1 95 ? 6.177 -1.369 0.079 1.00 98.50 95 LYS A C 1
ATOM 768 O O . LYS A 1 95 ? 7.059 -1.764 -0.688 1.00 98.50 95 LYS A O 1
ATOM 773 N N . HIS A 1 96 ? 4.928 -1.179 -0.345 1.00 98.56 96 HIS A N 1
ATOM 774 C CA . HIS A 1 96 ? 4.516 -1.273 -1.749 1.00 98.56 96 HIS A CA 1
ATOM 775 C C . HIS A 1 96 ? 5.121 -0.150 -2.585 1.00 98.56 96 HIS A C 1
ATOM 777 O O . HIS A 1 96 ? 5.725 -0.437 -3.621 1.00 98.56 96 HIS A O 1
ATOM 783 N N . ALA A 1 97 ? 5.064 1.092 -2.103 1.00 98.50 97 ALA A N 1
ATOM 784 C CA . ALA A 1 97 ? 5.687 2.232 -2.764 1.00 98.50 97 ALA A CA 1
ATOM 785 C C . ALA A 1 97 ? 7.203 2.032 -2.952 1.00 98.50 97 ALA A C 1
ATOM 787 O O . ALA A 1 97 ? 7.729 2.274 -4.042 1.00 98.50 97 ALA A O 1
ATOM 788 N N . ASP A 1 98 ? 7.900 1.500 -1.945 1.00 98.50 98 ASP A N 1
ATOM 789 C CA . ASP A 1 98 ? 9.332 1.183 -2.039 1.00 98.50 98 ASP A CA 1
ATOM 790 C C . ASP A 1 98 ? 9.616 0.107 -3.099 1.00 98.50 98 ASP A C 1
ATOM 792 O O . ASP A 1 98 ? 10.517 0.251 -3.932 1.00 98.50 98 ASP A O 1
ATOM 796 N N . LYS A 1 99 ? 8.816 -0.967 -3.124 1.00 98.19 99 LYS A N 1
ATOM 797 C CA . LYS A 1 99 ? 8.918 -2.030 -4.139 1.00 98.19 99 LYS A CA 1
ATOM 798 C C . LYS A 1 99 ? 8.660 -1.499 -5.548 1.00 98.19 99 LYS A C 1
ATOM 800 O O . LYS A 1 99 ? 9.372 -1.877 -6.478 1.00 98.19 99 LYS A O 1
ATOM 805 N N . LEU A 1 100 ? 7.649 -0.652 -5.722 1.00 98.25 100 LEU A N 1
ATOM 806 C CA . LEU A 1 100 ? 7.308 -0.056 -7.014 1.00 98.25 100 LEU A CA 1
ATOM 807 C C . LEU A 1 100 ? 8.393 0.916 -7.473 1.00 98.25 100 LEU A C 1
ATOM 809 O O . LEU A 1 100 ? 8.776 0.880 -8.638 1.00 98.25 100 LEU A O 1
ATOM 813 N N . THR A 1 101 ? 8.970 1.692 -6.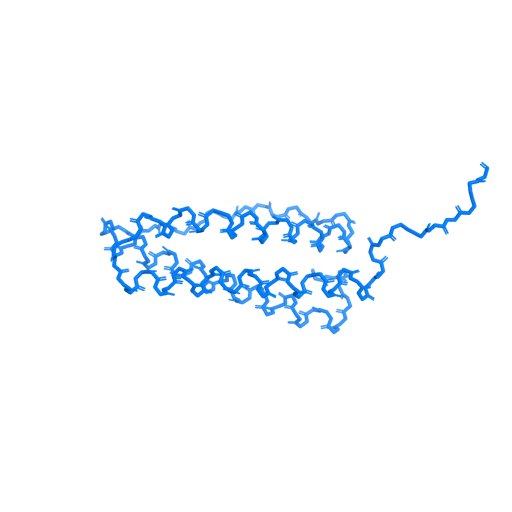557 1.00 97.81 101 THR A N 1
ATOM 814 C CA . THR A 1 101 ? 10.135 2.544 -6.835 1.00 97.81 101 THR A CA 1
ATOM 815 C C . THR A 1 101 ? 11.332 1.704 -7.279 1.00 97.81 101 THR A C 1
ATOM 817 O O . THR A 1 101 ? 11.945 2.003 -8.301 1.00 97.81 101 THR A O 1
ATOM 820 N N . TYR A 1 102 ? 11.620 0.593 -6.593 1.00 97.50 102 TYR A N 1
ATOM 821 C CA . TYR A 1 102 ? 12.654 -0.351 -7.024 1.00 97.50 102 TYR A CA 1
ATOM 822 C C . TYR A 1 102 ? 12.402 -0.876 -8.447 1.00 97.50 102 TYR A C 1
ATOM 824 O O . TYR A 1 102 ? 13.322 -0.893 -9.265 1.00 97.50 102 TYR A O 1
ATOM 832 N N . LEU A 1 103 ? 11.163 -1.271 -8.766 1.00 96.75 103 LEU A N 1
ATOM 833 C CA . LEU A 1 103 ? 10.797 -1.733 -10.108 1.00 96.75 103 LEU A CA 1
ATOM 834 C C . LEU A 1 103 ? 10.933 -0.625 -11.157 1.00 96.75 103 LEU A C 1
ATOM 836 O O . LEU A 1 103 ? 11.457 -0.889 -12.239 1.00 96.75 103 LEU A O 1
ATOM 840 N N . TYR A 1 104 ? 10.508 0.598 -10.840 1.00 95.81 104 TYR A N 1
ATOM 841 C CA . TYR A 1 104 ? 10.654 1.762 -11.710 1.00 95.81 104 TYR A CA 1
ATOM 842 C C . TYR A 1 104 ? 12.129 2.000 -12.041 1.00 95.81 104 TYR A C 1
ATOM 844 O O . TYR A 1 104 ? 12.489 2.172 -13.207 1.00 95.81 104 TYR A O 1
ATOM 852 N N . THR A 1 105 ? 12.996 1.943 -11.023 1.00 95.50 105 THR A N 1
ATOM 853 C CA . THR A 1 105 ? 14.426 2.170 -11.212 1.00 95.50 105 THR A CA 1
ATOM 854 C C . THR A 1 105 ? 15.077 1.050 -12.023 1.00 95.50 105 THR A C 1
ATOM 856 O O . THR A 1 105 ? 15.798 1.298 -12.986 1.00 95.50 105 THR A O 1
ATOM 859 N N . ARG A 1 106 ? 14.797 -0.203 -11.658 1.00 94.31 106 ARG A N 1
ATOM 860 C CA . ARG A 1 106 ? 15.339 -1.406 -12.308 1.00 94.31 106 ARG A CA 1
ATOM 861 C C . ARG A 1 106 ? 14.999 -1.493 -13.797 1.00 94.31 106 ARG A C 1
ATOM 863 O O . ARG A 1 106 ? 15.776 -2.069 -14.550 1.00 94.31 106 ARG A O 1
ATOM 870 N N . ASN A 1 107 ? 13.848 -0.963 -14.206 1.00 93.19 107 ASN A N 1
ATOM 871 C CA . ASN A 1 107 ? 13.375 -1.016 -15.590 1.00 93.19 107 ASN A CA 1
ATOM 872 C C . ASN A 1 107 ? 13.657 0.270 -16.380 1.00 93.19 107 ASN A C 1
ATOM 874 O O . ASN A 1 107 ? 13.117 0.431 -17.471 1.00 93.19 107 ASN A O 1
ATOM 878 N N . GLU A 1 108 ? 14.494 1.167 -15.847 1.00 93.50 108 GLU A N 1
ATOM 879 C CA . GLU A 1 108 ? 14.872 2.427 -16.495 1.00 93.50 108 GLU A CA 1
ATOM 880 C C . GLU A 1 108 ? 13.664 3.254 -16.955 1.00 93.50 108 GLU A C 1
ATOM 882 O O . GLU A 1 108 ? 13.659 3.812 -18.050 1.00 93.50 108 GLU A O 1
ATOM 887 N N . CYS A 1 109 ? 12.620 3.338 -16.124 1.00 93.06 109 CYS A N 1
ATOM 888 C CA . CYS A 1 109 ? 11.344 3.956 -16.493 1.00 93.06 109 CYS A CA 1
ATOM 889 C C . CYS A 1 109 ? 11.375 5.494 -16.617 1.00 93.06 109 CYS A C 1
ATOM 891 O O . CYS A 1 109 ? 10.331 6.135 -16.584 1.00 93.06 109 CYS A O 1
ATOM 893 N N . TRP A 1 110 ? 12.552 6.100 -16.769 1.00 88.81 110 TRP A N 1
ATOM 894 C CA . TRP A 1 110 ? 12.745 7.534 -16.977 1.00 88.81 110 TRP A CA 1
ATOM 895 C C . TRP A 1 110 ? 13.112 7.846 -18.432 1.00 88.81 110 TRP A C 1
ATOM 897 O O . TRP A 1 110 ? 13.638 7.008 -19.167 1.00 88.81 110 TRP A O 1
ATOM 907 N N . GLU A 1 111 ? 12.885 9.090 -18.855 1.00 82.25 111 GLU A N 1
ATOM 908 C CA . GLU A 1 111 ? 13.332 9.543 -20.170 1.00 82.25 111 GLU A CA 1
ATOM 909 C C . GLU A 1 111 ? 14.863 9.567 -20.238 1.00 82.25 111 GLU A C 1
ATOM 911 O O . GLU A 1 111 ? 15.542 10.188 -19.415 1.00 82.25 111 GLU A O 1
ATOM 916 N N . LYS A 1 112 ? 15.430 8.895 -21.243 1.00 77.00 112 LYS A N 1
ATOM 917 C CA . LYS A 1 112 ? 16.869 8.968 -21.498 1.00 77.00 112 LYS A CA 1
ATOM 918 C C . LYS A 1 112 ? 17.192 10.329 -22.095 1.00 77.00 112 LYS A C 1
ATOM 920 O O . LYS A 1 112 ? 16.641 10.709 -23.126 1.00 77.00 112 LYS A O 1
ATOM 925 N N . CYS A 1 113 ? 18.116 11.045 -21.463 1.00 72.94 113 CYS A N 1
ATOM 926 C CA . CYS A 1 113 ? 18.628 12.291 -22.011 1.00 72.94 113 CYS A CA 1
ATOM 927 C C . CYS A 1 113 ? 19.343 11.990 -23.342 1.00 72.94 113 CYS A C 1
ATOM 929 O O . CYS A 1 113 ? 20.315 11.236 -23.369 1.00 72.94 113 CYS A O 1
ATOM 931 N N . GLY A 1 114 ? 18.832 12.537 -24.445 1.00 70.19 114 GLY A N 1
ATOM 932 C CA . GLY A 1 114 ? 19.410 12.421 -25.785 1.00 70.19 114 GLY A CA 1
ATOM 933 C C . GLY A 1 114 ? 19.649 13.806 -26.389 1.00 70.19 114 GLY A C 1
ATOM 934 O O . GLY A 1 114 ? 18.993 14.765 -25.972 1.00 70.19 114 GLY A O 1
ATOM 935 N N . PRO A 1 115 ? 20.582 13.953 -27.349 1.00 61.69 115 PRO A N 1
ATOM 936 C CA . PRO A 1 115 ? 20.808 15.238 -27.995 1.00 61.69 115 PRO A CA 1
ATOM 937 C C . PRO A 1 115 ? 19.501 15.712 -28.639 1.00 61.69 115 PRO A C 1
ATOM 939 O O . PRO A 1 115 ? 18.874 14.976 -29.405 1.00 61.69 115 PRO A O 1
ATOM 942 N N . ARG A 1 116 ? 19.076 16.937 -28.303 1.00 65.31 116 ARG A N 1
ATOM 943 C CA . ARG A 1 116 ? 17.982 17.602 -29.017 1.00 65.31 116 ARG A CA 1
ATOM 944 C C . ARG A 1 116 ? 18.422 17.729 -30.478 1.00 65.31 116 ARG A C 1
ATOM 946 O O . ARG A 1 116 ? 19.484 18.296 -30.728 1.00 65.31 116 ARG A O 1
ATOM 953 N N . LYS A 1 117 ? 17.657 17.122 -31.390 1.00 54.38 117 LYS A N 1
ATOM 954 C CA . LYS A 1 117 ? 17.825 17.327 -32.834 1.00 54.38 117 LYS A CA 1
ATOM 955 C C . LYS A 1 117 ? 17.597 18.788 -33.191 1.00 54.38 117 LYS A C 1
ATOM 957 O O . LYS A 1 117 ? 16.724 19.405 -32.538 1.00 54.38 117 LYS A O 1
#

Radius of gyration: 17.3 Å; chains: 1; bounding box: 44×30×53 Å

pLDDT: mean 91.87, std 9.5, range [54.38, 98.56]